Protein AF-A0A914DSR7-F1 (afdb_monomer)

Secondary structure (DSSP, 8-state):
--TTHHHHHHHHHHHHHHHTT--HHHHHHHTTTTTTHHHHHHH-SSHHHHHHHHHHHHHHS-HHHHHHHHHHHHHHHHHHHHTTT-----

InterPro domains:
  IPR024930 Skp domain superfamily [SSF111384] (8-86)
  IPR036397 Ribonuclease H superfamily [G3DSA:3.30.420.10] (23-90)

Foldseek 3Di:
DPDPPVVVVLVVVQVVCVVVVHDPVVSCVVVCNCVCVVVLCVVDVDPVRSVVVVVVVVVVPDVVVVVVVVVCVVVVVVQCVVVVNDDDPD

Structure (mmCIF, N/CA/C/O backbone):
data_AF-A0A914DSR7-F1
#
_entry.id   AF-A0A914DSR7-F1
#
loop_
_atom_site.group_PDB
_atom_site.id
_atom_site.type_symbol
_atom_site.label_atom_id
_atom_site.label_alt_id
_atom_site.label_comp_id
_atom_site.label_asym_id
_atom_site.label_entity_id
_atom_site.label_seq_id
_atom_site.pdbx_PDB_ins_code
_atom_site.Cartn_x
_atom_site.Cartn_y
_atom_site.Cartn_z
_atom_site.occupancy
_atom_site.B_iso_or_equiv
_atom_site.auth_seq_id
_atom_site.auth_comp_id
_atom_site.auth_asym_id
_atom_site.auth_atom_id
_atom_site.pdbx_PDB_model_num
ATOM 1 N N . MET A 1 1 ? -3.268 -3.289 24.275 1.00 44.66 1 MET A N 1
ATOM 2 C CA . MET A 1 1 ? -2.426 -2.436 23.406 1.00 44.66 1 MET A CA 1
ATOM 3 C C . MET A 1 1 ? -1.394 -3.316 22.690 1.00 44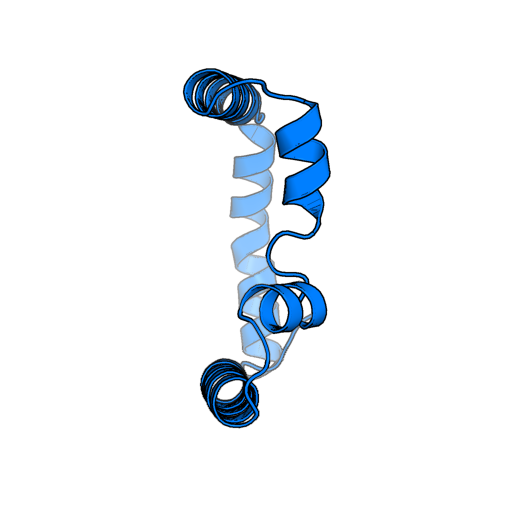.66 1 MET A C 1
ATOM 5 O O . MET A 1 1 ? -0.574 -3.870 23.404 1.00 44.66 1 MET A O 1
ATOM 9 N N . PRO A 1 2 ? -1.418 -3.516 21.350 1.00 38.22 2 PRO A N 1
ATOM 10 C CA . PRO A 1 2 ? -0.598 -4.568 20.716 1.00 38.22 2 PRO A CA 1
ATOM 11 C C . PRO A 1 2 ? 0.347 -4.120 19.572 1.00 38.22 2 PRO A C 1
ATOM 13 O O . PRO A 1 2 ? 0.803 -4.961 18.803 1.00 38.22 2 PRO A O 1
ATOM 16 N N . GLY A 1 3 ? 0.625 -2.820 19.404 1.00 40.12 3 GLY A N 1
ATOM 17 C CA . GLY A 1 3 ? 1.368 -2.308 18.234 1.00 40.12 3 GLY A CA 1
ATOM 18 C C . GLY A 1 3 ? 2.897 -2.234 18.372 1.00 40.12 3 GLY A C 1
ATOM 19 O O . GLY A 1 3 ? 3.603 -2.432 17.392 1.00 40.12 3 GLY A O 1
ATOM 20 N N . LYS A 1 4 ? 3.427 -1.975 19.576 1.00 41.19 4 LYS A N 1
ATOM 21 C CA . LYS A 1 4 ? 4.886 -1.889 19.810 1.00 41.19 4 LYS A CA 1
ATOM 22 C C . LYS A 1 4 ? 5.532 -3.264 20.019 1.00 41.19 4 LYS A C 1
ATOM 24 O O . LYS A 1 4 ? 6.645 -3.499 19.561 1.00 41.19 4 LYS A O 1
ATOM 29 N N . TYR A 1 5 ? 4.789 -4.176 20.645 1.00 41.47 5 TYR A N 1
ATOM 30 C CA . TYR A 1 5 ? 5.258 -5.505 21.041 1.00 41.47 5 TYR A CA 1
ATOM 31 C C . TYR A 1 5 ? 5.604 -6.390 19.843 1.00 41.47 5 TYR A C 1
ATOM 33 O O . TYR A 1 5 ? 6.667 -6.992 19.835 1.00 41.47 5 TYR A O 1
ATOM 41 N N . LYS A 1 6 ? 4.801 -6.356 18.770 1.00 47.88 6 LYS A N 1
ATOM 42 C CA . LYS A 1 6 ? 5.039 -7.199 17.590 1.00 47.88 6 LYS A CA 1
ATOM 43 C C . LYS A 1 6 ? 6.376 -6.915 16.900 1.00 47.88 6 LYS A C 1
ATOM 45 O O . LYS A 1 6 ? 7.004 -7.851 16.436 1.00 47.88 6 LYS A O 1
ATOM 50 N N . SER A 1 7 ? 6.841 -5.661 16.833 1.00 58.09 7 SER A N 1
ATOM 51 C CA . SER A 1 7 ? 8.125 -5.363 16.169 1.00 58.09 7 SER A CA 1
ATOM 52 C C . SER A 1 7 ? 9.340 -5.770 17.011 1.00 58.09 7 SER A C 1
ATOM 54 O O . SER A 1 7 ? 10.336 -6.229 16.462 1.00 58.09 7 SER A O 1
ATOM 56 N N . GLU A 1 8 ? 9.238 -5.649 18.336 1.00 67.56 8 GLU A N 1
ATOM 57 C CA . GLU A 1 8 ? 10.268 -6.073 19.292 1.00 67.56 8 GLU A CA 1
ATOM 58 C C . GLU A 1 8 ? 10.335 -7.601 19.393 1.00 67.56 8 GLU A C 1
ATOM 60 O O . GLU A 1 8 ? 11.412 -8.182 19.323 1.00 67.56 8 GLU A O 1
ATOM 65 N N . GLU A 1 9 ? 9.182 -8.266 19.478 1.00 70.31 9 GLU A N 1
ATOM 66 C CA . GLU A 1 9 ? 9.077 -9.727 19.456 1.00 70.31 9 GLU A CA 1
ATOM 67 C C . GLU A 1 9 ? 9.593 -10.301 18.137 1.00 70.31 9 GLU A C 1
ATOM 69 O O . GLU A 1 9 ? 10.390 -11.232 18.155 1.00 70.31 9 GLU A O 1
ATOM 74 N N . LEU A 1 10 ? 9.232 -9.708 16.992 1.00 67.31 10 LEU A N 1
ATOM 75 C CA . LEU A 1 10 ? 9.774 -10.121 15.695 1.00 67.31 10 LEU A CA 1
ATOM 76 C C . LEU A 1 10 ? 11.294 -9.946 15.635 1.00 67.31 10 LEU A C 1
ATOM 78 O O . LEU A 1 10 ? 11.988 -10.839 15.160 1.00 67.31 10 LEU A O 1
ATOM 82 N N . ARG A 1 11 ? 11.833 -8.833 16.149 1.00 75.06 11 ARG A N 1
ATOM 83 C CA . ARG A 1 11 ? 13.287 -8.626 16.236 1.00 75.06 11 ARG A CA 1
ATOM 84 C C . ARG A 1 11 ? 13.956 -9.685 17.109 1.00 75.06 11 ARG A C 1
ATOM 86 O O . ARG A 1 11 ? 14.967 -10.235 16.686 1.00 75.06 11 ARG A O 1
ATOM 93 N N . LYS A 1 12 ? 13.386 -10.006 18.274 1.00 82.19 12 LYS A N 1
ATOM 94 C CA . LYS A 1 12 ? 13.889 -11.069 19.161 1.00 82.19 12 LYS A CA 1
ATOM 95 C C . LYS A 1 12 ? 13.881 -12.429 18.470 1.00 82.19 12 LYS A C 1
ATOM 97 O O . LYS A 1 12 ? 14.917 -13.078 18.422 1.00 82.19 12 LYS A O 1
ATOM 102 N N . LEU A 1 13 ? 12.769 -12.798 17.836 1.00 79.06 13 LEU A N 1
ATOM 103 C CA . LEU A 1 13 ? 12.640 -14.059 17.104 1.00 79.06 13 LEU A CA 1
ATOM 104 C C . LEU A 1 13 ? 13.626 -14.163 15.930 1.00 79.06 13 LEU A C 1
ATOM 106 O O . LEU A 1 13 ? 14.136 -15.244 15.652 1.00 79.06 13 LEU A O 1
ATOM 110 N N . ILE A 1 14 ? 13.916 -13.051 15.244 1.00 76.62 14 ILE A N 1
ATOM 111 C CA . ILE A 1 14 ? 14.932 -12.998 14.181 1.00 76.62 14 ILE A CA 1
ATOM 112 C C . ILE A 1 14 ? 16.340 -13.193 14.763 1.00 76.62 14 ILE A C 1
ATOM 114 O O . ILE A 1 14 ? 17.137 -13.934 14.191 1.00 76.62 14 ILE A O 1
ATOM 118 N N . VAL A 1 15 ? 16.655 -12.548 15.891 1.00 83.00 15 VAL A N 1
ATOM 119 C CA . VAL A 1 15 ? 17.958 -12.682 16.565 1.00 83.00 15 VAL A CA 1
ATOM 120 C C . VAL A 1 15 ? 18.172 -14.108 17.075 1.00 83.00 15 VAL A C 1
ATOM 122 O O . VAL A 1 15 ? 19.228 -14.684 16.826 1.00 83.00 15 VAL A O 1
ATOM 125 N N . GLU A 1 16 ? 17.169 -14.704 17.718 1.00 87.19 16 GLU A N 1
ATOM 126 C CA . GLU A 1 16 ? 17.212 -16.090 18.202 1.00 87.19 16 GLU A CA 1
ATOM 127 C C . GLU A 1 16 ? 17.375 -17.089 17.050 1.00 87.19 16 GLU A C 1
ATOM 129 O O . GLU A 1 16 ? 18.194 -18.002 17.129 1.00 87.19 16 GLU A O 1
ATOM 134 N N . ALA A 1 17 ? 16.654 -16.895 15.941 1.00 81.56 17 ALA A N 1
ATOM 135 C CA . ALA A 1 17 ? 16.797 -17.739 14.758 1.00 81.56 17 ALA A CA 1
ATOM 136 C C . ALA A 1 17 ? 18.217 -17.664 14.164 1.00 81.56 17 ALA A C 1
ATOM 138 O O . ALA A 1 17 ? 18.816 -18.699 13.871 1.00 81.56 17 ALA A O 1
ATOM 139 N N . LYS A 1 18 ? 18.807 -16.462 14.084 1.00 82.62 18 LYS A N 1
ATOM 140 C CA . LYS A 1 18 ? 20.209 -16.288 13.661 1.00 82.62 18 LYS A CA 1
ATOM 141 C C . LYS A 1 18 ? 21.195 -16.976 14.609 1.00 82.62 18 LYS A C 1
ATOM 143 O O . LYS A 1 18 ? 22.152 -17.587 14.149 1.00 82.62 18 LYS A O 1
ATOM 148 N N . GLN A 1 19 ? 20.966 -16.907 15.922 1.00 85.94 19 GLN A N 1
ATOM 149 C CA . GLN A 1 19 ? 21.805 -17.582 16.923 1.00 85.94 19 GLN A CA 1
ATOM 150 C C . GLN A 1 19 ? 21.741 -19.112 16.816 1.00 85.94 19 GLN A C 1
ATOM 152 O O . GLN A 1 19 ? 22.735 -19.781 17.083 1.00 85.94 19 GLN A O 1
ATOM 157 N N . ARG A 1 20 ? 20.605 -19.666 16.373 1.00 86.44 20 ARG A N 1
ATOM 158 C CA . ARG A 1 20 ? 20.454 -21.096 16.043 1.00 86.44 20 ARG A CA 1
ATOM 159 C C . ARG A 1 20 ? 21.109 -21.499 14.717 1.00 86.44 20 ARG A C 1
ATOM 161 O O . ARG A 1 20 ? 21.051 -22.669 14.354 1.00 86.44 20 ARG A O 1
ATOM 168 N N . GLY A 1 21 ? 21.723 -20.556 14.001 1.00 85.62 21 GLY A N 1
ATOM 169 C CA . GLY A 1 21 ? 22.353 -20.797 12.705 1.00 85.62 21 GLY A CA 1
ATOM 170 C C . GLY A 1 21 ? 21.365 -20.897 11.541 1.00 85.62 21 GLY A C 1
ATOM 171 O O . GLY A 1 21 ? 21.751 -21.363 10.472 1.00 85.62 21 GLY A O 1
ATOM 172 N N . GLU A 1 22 ? 20.106 -20.476 11.721 1.00 83.44 22 GLU A N 1
ATOM 173 C CA . GLU A 1 22 ? 19.147 -20.400 10.613 1.00 83.44 22 GLU A CA 1
ATOM 174 C C . GLU A 1 22 ? 19.612 -19.352 9.596 1.00 83.44 22 GLU A C 1
ATOM 176 O O . GLU A 1 22 ? 20.073 -18.265 9.965 1.00 83.44 22 GLU A O 1
ATOM 181 N N . MET A 1 23 ? 19.479 -19.660 8.304 1.00 75.69 23 MET A N 1
ATOM 182 C CA . MET A 1 23 ? 19.854 -18.709 7.268 1.00 75.69 23 MET A CA 1
ATOM 183 C C . MET A 1 23 ? 18.812 -17.597 7.149 1.00 75.69 23 MET A C 1
ATOM 185 O O . MET A 1 23 ? 17.608 -17.815 7.284 1.00 75.69 23 MET A O 1
ATOM 189 N N . ASP A 1 24 ? 19.269 -16.397 6.786 1.00 69.94 24 ASP A N 1
ATOM 190 C CA . ASP A 1 24 ? 18.404 -15.223 6.601 1.00 69.94 24 ASP A CA 1
ATOM 191 C C . ASP A 1 24 ? 17.258 -15.468 5.601 1.00 69.94 24 ASP A C 1
ATOM 193 O O . ASP A 1 24 ? 16.190 -14.867 5.727 1.00 69.94 24 ASP A O 1
ATOM 197 N N . LYS A 1 25 ? 17.454 -16.380 4.639 1.00 63.00 25 LYS A N 1
ATOM 198 C CA . LYS A 1 25 ? 16.425 -16.802 3.678 1.00 63.00 25 LYS A CA 1
ATOM 199 C C . LYS A 1 25 ? 15.286 -17.575 4.351 1.00 63.00 25 LYS A C 1
ATOM 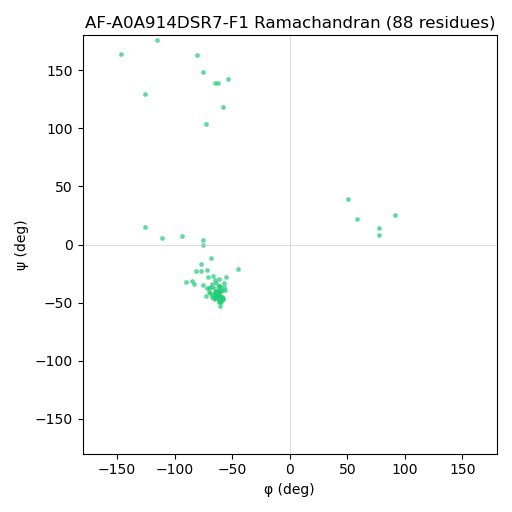201 O O . LYS A 1 25 ? 14.129 -17.236 4.129 1.00 63.00 25 LYS A O 1
ATOM 206 N N . ASP A 1 26 ? 15.606 -18.515 5.238 1.00 73.25 26 ASP A N 1
ATOM 207 C CA . ASP A 1 26 ? 14.621 -19.351 5.943 1.00 73.25 26 ASP A CA 1
ATOM 208 C C . ASP A 1 26 ? 13.789 -18.513 6.930 1.00 73.25 26 ASP A C 1
ATOM 210 O O . ASP A 1 26 ? 12.575 -18.688 7.080 1.00 73.25 26 ASP A O 1
ATOM 214 N N . ILE A 1 27 ? 14.437 -17.530 7.565 1.00 68.19 27 ILE A N 1
ATOM 215 C CA . ILE A 1 27 ? 13.783 -16.551 8.439 1.00 68.19 27 ILE A CA 1
ATOM 216 C C . ILE A 1 27 ? 12.827 -15.671 7.618 1.00 68.19 27 ILE A C 1
ATOM 218 O O . ILE A 1 27 ? 11.677 -15.473 8.015 1.00 68.19 27 ILE A O 1
ATOM 222 N N . ALA A 1 28 ? 13.264 -15.159 6.464 1.00 65.38 28 ALA A N 1
ATOM 223 C CA . ALA A 1 28 ? 12.436 -14.325 5.593 1.00 65.38 28 ALA A CA 1
ATOM 224 C C . ALA A 1 28 ? 11.219 -15.082 5.026 1.00 65.38 28 ALA A C 1
ATOM 226 O O . ALA A 1 28 ? 10.115 -14.527 4.997 1.00 65.38 28 ALA A O 1
ATOM 227 N N . GLU A 1 29 ? 11.387 -16.352 4.648 1.00 65.69 29 GLU A N 1
ATOM 228 C CA . GLU A 1 29 ? 10.314 -17.216 4.143 1.00 65.69 29 GLU A CA 1
ATOM 229 C C . GLU A 1 29 ? 9.225 -17.483 5.193 1.00 65.69 29 GLU A C 1
ATOM 231 O O . GLU A 1 29 ? 8.032 -17.331 4.891 1.00 65.69 29 GLU A O 1
ATOM 236 N N . ARG A 1 30 ? 9.615 -17.780 6.445 1.00 67.25 30 ARG A N 1
ATOM 237 C CA . ARG A 1 30 ? 8.690 -17.976 7.582 1.00 67.25 30 ARG A CA 1
ATOM 238 C C . ARG A 1 30 ? 7.777 -16.768 7.801 1.00 67.25 30 ARG A C 1
ATOM 240 O O . ARG A 1 30 ? 6.594 -16.934 8.085 1.00 67.25 30 ARG A O 1
ATOM 247 N N . TYR A 1 31 ? 8.311 -15.559 7.636 1.00 64.44 31 TYR A N 1
ATOM 248 C CA . TYR A 1 31 ? 7.556 -14.309 7.781 1.00 64.44 31 TYR A CA 1
ATOM 249 C C . TYR A 1 31 ? 6.986 -13.775 6.473 1.00 64.44 31 TYR A C 1
ATOM 251 O O . TYR A 1 31 ? 6.436 -12.673 6.447 1.00 64.44 31 TYR A O 1
ATOM 259 N N . HIS A 1 32 ? 7.096 -14.548 5.391 1.00 60.56 32 HIS A N 1
ATOM 260 C CA . HIS A 1 32 ? 6.563 -14.192 4.083 1.00 60.56 32 HIS A CA 1
ATOM 261 C C . HIS A 1 32 ? 7.115 -12.866 3.538 1.00 60.56 32 HIS A C 1
ATOM 263 O O . HIS A 1 32 ? 6.512 -12.233 2.665 1.00 60.56 32 HIS A O 1
ATOM 269 N N . CYS A 1 33 ? 8.279 -12.455 4.044 1.00 50.78 33 CYS A N 1
ATOM 270 C CA . CYS A 1 33 ? 8.992 -11.281 3.590 1.00 50.78 33 CYS A CA 1
ATOM 271 C C . CYS A 1 33 ? 9.582 -11.615 2.218 1.00 50.78 33 CYS A C 1
ATOM 273 O O . CYS A 1 33 ? 10.538 -12.376 2.116 1.00 50.78 33 CYS A O 1
ATOM 275 N N . GLY A 1 34 ? 8.970 -11.099 1.150 1.00 55.50 34 GLY A N 1
ATOM 276 C CA . GLY A 1 34 ? 9.431 -11.356 -0.216 1.00 55.50 34 GLY A CA 1
ATOM 277 C C . GLY A 1 34 ? 8.795 -12.560 -0.913 1.00 55.50 34 GLY A C 1
ATOM 278 O O . GLY A 1 34 ? 9.388 -13.062 -1.861 1.00 55.50 34 GLY A O 1
ATOM 279 N N . LYS A 1 35 ? 7.577 -12.976 -0.525 1.00 58.50 35 LYS A N 1
ATOM 280 C CA . LYS A 1 35 ? 6.803 -14.065 -1.169 1.00 58.50 35 LYS A CA 1
ATOM 281 C C . LYS A 1 35 ? 6.756 -14.058 -2.707 1.00 58.50 35 LYS A C 1
ATOM 283 O O . LYS A 1 35 ? 6.516 -15.102 -3.298 1.00 58.50 35 LYS A O 1
ATOM 288 N N . ASN A 1 36 ? 7.020 -12.917 -3.343 1.00 62.53 36 ASN A N 1
ATOM 289 C CA . ASN A 1 36 ? 6.945 -12.747 -4.793 1.00 62.53 36 ASN A CA 1
ATOM 290 C C . ASN A 1 36 ? 8.327 -12.551 -5.447 1.00 62.53 36 ASN A C 1
ATOM 292 O O . ASN A 1 36 ? 8.404 -12.255 -6.634 1.00 62.53 36 ASN A O 1
ATOM 296 N N . GLN A 1 37 ? 9.433 -12.664 -4.701 1.00 62.12 37 GLN A N 1
ATOM 297 C CA . GLN A 1 37 ? 10.772 -12.362 -5.224 1.00 62.12 37 GLN A CA 1
ATOM 298 C C . GLN A 1 37 ? 11.173 -13.280 -6.380 1.00 62.12 37 GLN A C 1
ATOM 300 O O . GLN A 1 37 ? 11.747 -12.802 -7.354 1.00 62.12 37 GLN A O 1
ATOM 305 N N . GLU A 1 38 ? 10.842 -14.5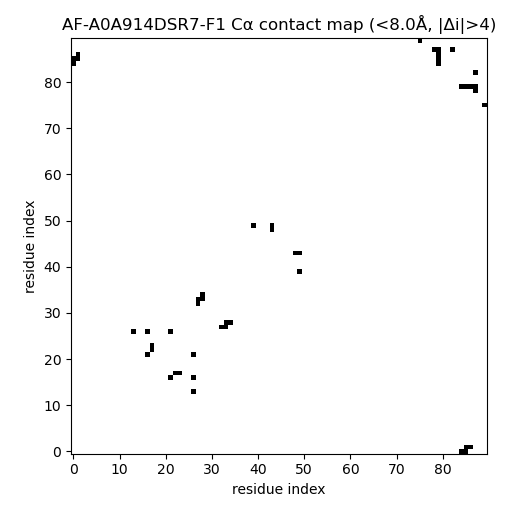69 -6.303 1.00 64.88 38 GLU A N 1
ATOM 306 C CA . GLU A 1 38 ? 11.182 -15.532 -7.352 1.00 64.88 38 GLU A CA 1
ATOM 307 C C . GLU A 1 38 ? 10.339 -15.316 -8.620 1.00 64.88 38 GLU A C 1
ATOM 309 O O . GLU A 1 38 ? 10.854 -15.379 -9.732 1.00 64.88 38 GLU A O 1
ATOM 314 N N . GLU A 1 39 ? 9.061 -14.961 -8.469 1.00 68.56 39 GLU A N 1
ATOM 315 C CA . GLU A 1 39 ? 8.188 -14.584 -9.587 1.00 68.56 39 GLU A CA 1
ATOM 316 C C . GLU A 1 39 ? 8.674 -13.296 -10.270 1.00 68.56 39 GLU A C 1
ATOM 318 O O . GLU A 1 39 ? 8.791 -13.235 -11.494 1.00 68.56 39 GLU A O 1
ATOM 323 N N . ILE A 1 40 ? 9.047 -12.288 -9.478 1.00 68.50 40 ILE A N 1
ATOM 324 C CA . ILE A 1 40 ? 9.618 -11.029 -9.970 1.00 68.50 40 ILE A CA 1
ATOM 325 C C . ILE A 1 40 ? 10.951 -11.286 -10.687 1.00 68.50 40 ILE A C 1
ATOM 327 O O . ILE A 1 40 ? 11.194 -10.723 -11.753 1.00 68.50 40 ILE A O 1
ATOM 331 N N . ARG A 1 41 ? 11.798 -12.168 -10.145 1.00 68.75 41 ARG A N 1
ATOM 332 C CA . ARG A 1 41 ? 13.089 -12.536 -10.741 1.00 68.75 41 ARG A CA 1
ATOM 333 C C . ARG A 1 41 ? 12.936 -13.302 -12.055 1.00 68.75 41 ARG A C 1
ATOM 335 O O . ARG A 1 41 ? 13.757 -13.124 -12.946 1.00 68.75 41 ARG A O 1
ATOM 342 N N . ARG A 1 42 ? 11.899 -14.132 -12.193 1.00 74.81 42 ARG A N 1
ATOM 343 C CA . ARG A 1 42 ? 11.574 -14.817 -13.458 1.00 74.81 42 ARG A CA 1
ATOM 344 C C . ARG A 1 42 ? 11.033 -13.861 -14.518 1.00 74.81 42 ARG A C 1
ATOM 346 O O . ARG A 1 42 ? 11.191 -14.128 -15.704 1.00 74.81 42 ARG A O 1
ATOM 353 N N . LYS A 1 43 ? 10.391 -12.769 -14.095 1.00 81.12 43 LYS A N 1
ATOM 354 C CA . LYS A 1 43 ? 9.754 -11.794 -14.986 1.00 81.12 43 LYS A CA 1
ATOM 355 C C . LYS A 1 43 ? 10.715 -10.731 -15.521 1.00 81.12 43 LYS A C 1
ATOM 357 O O . LYS A 1 43 ? 10.504 -10.255 -16.629 1.00 81.12 43 LYS A O 1
ATOM 362 N N . PHE A 1 44 ? 11.743 -10.358 -14.759 1.00 86.44 44 PHE A N 1
ATOM 363 C CA . PHE A 1 44 ? 12.661 -9.280 -15.128 1.00 86.44 44 PHE A CA 1
ATOM 364 C C . PHE A 1 44 ? 14.111 -9.749 -15.105 1.00 86.44 44 PHE A C 1
ATOM 366 O O . PHE A 1 44 ? 14.591 -10.290 -14.108 1.00 86.44 44 PHE A O 1
ATOM 373 N N . SER A 1 45 ? 14.830 -9.487 -16.194 1.00 84.06 45 SER A N 1
ATOM 374 C CA . SER A 1 45 ? 16.201 -9.976 -16.373 1.00 84.06 45 SER A CA 1
ATOM 375 C C . SER A 1 45 ? 17.230 -9.106 -15.648 1.00 84.06 45 SER A C 1
ATOM 377 O O . SER A 1 45 ? 18.332 -9.557 -15.340 1.00 84.06 45 SER A O 1
ATOM 379 N N . ASN A 1 46 ? 16.890 -7.844 -15.362 1.00 87.94 46 ASN A N 1
ATOM 380 C CA . ASN A 1 46 ? 17.754 -6.923 -14.631 1.00 87.94 46 ASN A CA 1
ATOM 381 C C . ASN A 1 46 ? 16.959 -5.943 -13.749 1.00 87.94 46 ASN A C 1
ATOM 383 O O . ASN A 1 46 ? 15.754 -5.745 -13.905 1.00 87.94 46 ASN A O 1
ATOM 387 N N . LYS A 1 47 ? 17.662 -5.299 -12.808 1.00 86.38 47 LYS A N 1
ATOM 388 C CA . LYS A 1 47 ? 17.058 -4.373 -11.837 1.00 86.38 47 LYS A CA 1
ATOM 389 C C . LYS A 1 47 ? 16.452 -3.124 -12.485 1.00 86.38 47 LYS A C 1
ATOM 391 O O . LYS A 1 47 ? 15.454 -2.621 -11.979 1.00 86.38 47 LYS A O 1
ATOM 396 N N . ASN A 1 48 ? 17.030 -2.633 -13.582 1.00 90.94 48 ASN A N 1
ATOM 397 C CA . ASN A 1 48 ? 16.540 -1.430 -14.260 1.00 90.94 48 ASN A CA 1
ATOM 398 C C . ASN A 1 48 ? 15.198 -1.696 -14.950 1.00 90.94 48 ASN A C 1
ATOM 400 O O . ASN A 1 48 ? 14.311 -0.850 -14.921 1.00 90.94 48 ASN A O 1
ATOM 404 N N . GLU A 1 49 ? 15.032 -2.888 -15.520 1.00 89.31 49 GLU A N 1
ATOM 405 C CA . GLU A 1 49 ? 13.782 -3.344 -16.123 1.00 89.31 49 GLU A CA 1
ATOM 406 C C . GLU A 1 49 ? 12.663 -3.448 -15.080 1.00 89.31 49 GLU A C 1
A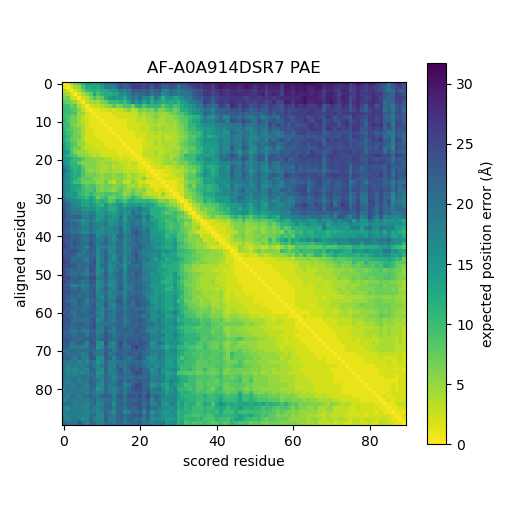TOM 408 O O . GLU A 1 49 ? 11.575 -2.911 -15.287 1.00 89.31 49 GLU A O 1
ATOM 413 N N . LEU A 1 50 ? 12.965 -4.045 -13.921 1.00 89.50 50 LEU A N 1
ATOM 414 C CA . LEU A 1 50 ? 12.050 -4.082 -12.781 1.00 89.50 50 LEU A CA 1
ATOM 415 C C . LEU A 1 50 ? 11.665 -2.668 -12.327 1.00 89.50 50 LEU A C 1
ATOM 417 O O . LEU A 1 50 ? 10.489 -2.386 -12.111 1.00 89.50 50 LEU A O 1
ATOM 421 N N . PHE A 1 51 ? 12.644 -1.774 -12.178 1.00 90.50 51 PHE A N 1
ATOM 422 C CA . PHE A 1 51 ? 12.385 -0.410 -11.726 1.00 90.50 51 PHE A CA 1
ATOM 423 C C . PHE A 1 51 ? 11.506 0.361 -12.716 1.00 90.50 51 PHE A C 1
ATOM 425 O O . PHE A 1 51 ? 10.548 1.007 -12.301 1.00 90.50 51 PHE A O 1
ATOM 432 N N . ARG A 1 52 ? 11.763 0.224 -14.023 1.00 93.12 52 ARG A N 1
ATOM 433 C CA . ARG A 1 52 ? 10.934 0.838 -15.066 1.00 93.12 52 ARG A CA 1
ATOM 434 C C . ARG A 1 52 ? 9.495 0.324 -15.016 1.00 93.12 52 ARG A C 1
ATOM 436 O O . ARG A 1 52 ? 8.572 1.131 -15.011 1.00 93.12 52 ARG A O 1
ATOM 443 N N . ALA A 1 53 ? 9.302 -0.991 -14.898 1.00 90.31 53 ALA A N 1
ATOM 444 C CA . ALA A 1 53 ? 7.969 -1.578 -14.771 1.00 90.31 53 ALA A CA 1
ATOM 445 C C . ALA A 1 53 ? 7.238 -1.085 -13.511 1.00 90.31 53 ALA A C 1
ATOM 447 O O . ALA A 1 53 ? 6.051 -0.775 -13.562 1.00 90.31 53 ALA A O 1
ATOM 448 N N . LEU A 1 54 ? 7.947 -0.946 -12.386 1.00 91.62 54 LEU A N 1
ATOM 449 C CA . LEU A 1 54 ? 7.378 -0.369 -11.166 1.00 91.62 54 LEU A CA 1
ATOM 450 C C . LEU A 1 54 ? 6.957 1.090 -11.361 1.00 91.62 54 LEU A C 1
ATOM 452 O O . LEU A 1 54 ? 5.887 1.467 -10.897 1.00 91.62 54 LEU A O 1
ATOM 456 N N . GLN A 1 55 ? 7.763 1.904 -12.047 1.00 94.25 55 GLN A N 1
ATOM 457 C CA . GLN A 1 55 ? 7.408 3.294 -12.348 1.00 94.25 55 GLN A CA 1
ATOM 458 C C . GLN A 1 55 ? 6.187 3.384 -13.270 1.00 94.25 55 GLN A C 1
ATOM 460 O O . GLN A 1 55 ? 5.312 4.218 -13.044 1.00 94.25 55 GLN A O 1
ATOM 465 N N . GLU A 1 56 ? 6.106 2.527 -14.287 1.00 94.56 56 GLU A N 1
ATOM 466 C CA . GLU A 1 56 ? 4.955 2.459 -15.192 1.00 94.56 56 GLU A CA 1
ATOM 467 C C . GLU A 1 56 ? 3.670 2.091 -14.443 1.00 94.56 56 GLU A C 1
ATOM 469 O O . GLU A 1 56 ? 2.672 2.804 -14.560 1.00 94.56 56 GLU A O 1
ATOM 474 N N . GLU A 1 57 ? 3.694 1.035 -13.623 1.00 93.56 57 GLU A N 1
ATOM 475 C CA . GLU A 1 57 ? 2.525 0.646 -12.825 1.00 93.56 57 GLU A CA 1
ATOM 476 C C . GLU A 1 57 ? 2.173 1.697 -11.770 1.00 93.56 57 GLU A C 1
ATOM 478 O O . GLU A 1 57 ? 0.996 1.981 -11.561 1.00 93.56 57 GLU A O 1
ATOM 483 N N . TRP A 1 58 ? 3.172 2.329 -11.144 1.00 93.12 58 TRP A N 1
ATOM 484 C CA . TRP A 1 58 ? 2.954 3.423 -10.197 1.00 93.12 58 TRP A CA 1
ATOM 485 C C . TRP A 1 58 ? 2.202 4.588 -10.843 1.00 93.12 58 TRP A C 1
ATOM 487 O O . TRP A 1 58 ? 1.224 5.083 -10.286 1.00 93.12 58 TRP A O 1
ATOM 497 N N . ASN A 1 59 ? 2.609 4.982 -12.050 1.00 94.56 59 ASN A N 1
ATOM 498 C CA . ASN A 1 59 ? 1.959 6.052 -12.805 1.00 94.56 59 ASN A CA 1
ATOM 499 C C . ASN A 1 59 ? 0.581 5.649 -13.351 1.00 94.56 59 ASN A C 1
ATOM 501 O O . ASN A 1 59 ? -0.238 6.519 -13.642 1.00 94.56 59 ASN A O 1
ATOM 505 N N . ARG A 1 60 ? 0.308 4.345 -13.490 1.00 96.06 60 ARG A N 1
ATOM 506 C CA . ARG A 1 60 ? -0.997 3.829 -13.923 1.00 96.06 60 ARG A CA 1
ATOM 507 C C . ARG A 1 60 ? -2.047 3.866 -12.810 1.00 96.06 60 ARG A C 1
ATOM 509 O O . ARG A 1 60 ? -3.234 3.775 -13.117 1.00 96.06 60 ARG A O 1
ATOM 516 N N . ILE A 1 61 ? -1.653 4.002 -11.540 1.00 93.75 61 ILE A N 1
ATOM 517 C CA . ILE A 1 61 ? -2.603 4.056 -10.421 1.00 93.75 61 ILE A CA 1
ATOM 518 C C . ILE A 1 61 ? -3.573 5.232 -10.636 1.00 93.75 61 ILE A C 1
ATOM 520 O O . ILE A 1 61 ? -3.139 6.386 -10.645 1.00 93.75 61 ILE A O 1
ATOM 524 N N . PRO A 1 62 ? -4.890 4.978 -10.772 1.00 95.56 62 PRO A N 1
ATOM 525 C CA . PRO A 1 62 ? -5.852 6.050 -10.978 1.00 95.56 62 PRO A CA 1
ATOM 526 C C . PRO A 1 62 ? -5.881 7.003 -9.785 1.00 95.56 62 PRO A C 1
ATOM 528 O O . PRO A 1 62 ? -5.912 6.573 -8.629 1.00 95.56 62 PRO A O 1
ATOM 531 N N . VAL A 1 63 ? -5.959 8.305 -10.060 1.00 95.06 63 VAL A N 1
ATOM 532 C CA . VAL A 1 63 ? -6.055 9.336 -9.014 1.00 95.06 63 VAL A CA 1
ATOM 533 C C . VAL A 1 63 ? -7.269 9.099 -8.110 1.00 95.06 63 VAL A C 1
ATOM 535 O O . VAL A 1 63 ? -7.201 9.339 -6.906 1.00 95.06 63 VAL A O 1
ATOM 538 N N . ASP A 1 64 ? -8.364 8.568 -8.650 1.00 95.44 64 ASP A N 1
ATOM 539 C CA . ASP A 1 64 ? -9.571 8.284 -7.871 1.00 95.44 64 ASP A CA 1
ATOM 540 C C . ASP A 1 64 ? -9.365 7.171 -6.834 1.00 95.44 64 ASP A C 1
ATOM 542 O O . ASP A 1 64 ? -9.966 7.218 -5.762 1.00 95.44 64 ASP A O 1
ATOM 546 N N . THR A 1 65 ? -8.437 6.237 -7.071 1.00 93.56 65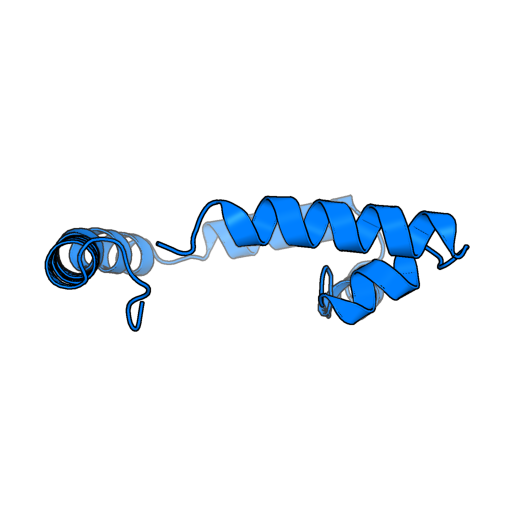 THR A N 1
ATOM 547 C CA . THR A 1 65 ? -8.010 5.262 -6.057 1.00 93.56 65 THR A CA 1
ATOM 548 C C . THR A 1 65 ? -7.381 5.971 -4.855 1.00 93.56 65 THR A C 1
ATOM 550 O O . THR A 1 65 ? -7.678 5.639 -3.705 1.00 93.56 65 THR A O 1
ATOM 553 N N . LEU A 1 66 ? -6.546 6.986 -5.105 1.00 93.06 66 LEU A N 1
ATOM 554 C CA . LEU A 1 66 ? -5.915 7.786 -4.051 1.00 93.06 66 LEU A CA 1
ATOM 555 C C . LEU A 1 66 ? -6.938 8.667 -3.325 1.00 93.06 66 LEU A C 1
ATOM 557 O O . LEU A 1 66 ? -6.921 8.734 -2.094 1.00 93.06 66 LEU A O 1
ATOM 561 N N . LYS A 1 67 ? -7.875 9.285 -4.056 1.00 95.00 67 LYS A N 1
ATOM 562 C CA . LYS A 1 67 ? -8.978 10.049 -3.451 1.00 95.00 67 LYS A CA 1
ATOM 563 C C . LYS A 1 67 ? -9.838 9.165 -2.553 1.00 95.00 67 LYS A C 1
ATOM 565 O O . LYS A 1 67 ? -10.029 9.499 -1.388 1.00 95.00 67 LYS A O 1
ATOM 570 N N . GLY A 1 68 ? -10.263 7.998 -3.036 1.00 95.31 68 GLY A N 1
ATOM 571 C CA . GLY A 1 68 ? -11.050 7.048 -2.248 1.00 95.31 68 GLY A CA 1
ATOM 572 C C . GLY A 1 68 ? -10.308 6.567 -0.997 1.00 95.31 68 GLY A C 1
ATOM 573 O O . GLY A 1 68 ? -10.907 6.404 0.073 1.00 95.31 68 GLY A O 1
ATOM 574 N N . PHE A 1 69 ? -8.982 6.405 -1.083 1.00 93.62 69 PHE A N 1
ATOM 575 C CA . PHE A 1 69 ? -8.155 6.145 0.091 1.00 93.62 69 PHE A CA 1
ATOM 576 C C . PHE A 1 69 ? -8.244 7.293 1.104 1.00 93.62 69 PHE A C 1
ATOM 578 O O . PHE A 1 69 ? -8.599 7.036 2.260 1.00 93.62 69 PHE A O 1
ATOM 585 N N . MET A 1 70 ? -8.007 8.538 0.677 1.00 95.44 70 MET A N 1
ATOM 586 C CA . MET A 1 70 ? -8.085 9.729 1.535 1.00 95.44 70 MET A CA 1
ATOM 587 C C . MET 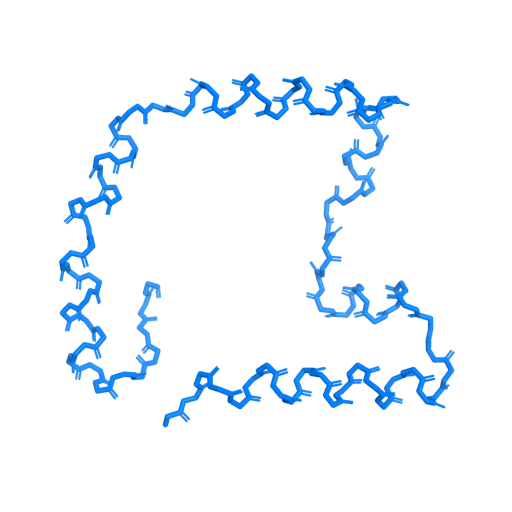A 1 70 ? -9.475 9.909 2.156 1.00 95.44 70 MET A C 1
ATOM 589 O O . MET A 1 70 ? -9.589 10.104 3.365 1.00 95.44 70 MET A O 1
ATOM 593 N N . GLU A 1 71 ? -10.540 9.752 1.374 1.00 96.12 71 GLU A N 1
ATOM 594 C CA . GLU A 1 71 ? -11.929 9.815 1.844 1.00 96.12 71 GLU A CA 1
ATOM 595 C C . GLU A 1 71 ? -12.248 8.725 2.879 1.00 96.12 71 GLU A C 1
ATOM 597 O O . GLU A 1 71 ? -13.084 8.902 3.772 1.00 96.12 71 GLU A O 1
ATOM 602 N N . SER A 1 72 ? -11.572 7.574 2.804 1.00 96.31 72 SER A N 1
ATOM 603 C CA . SER A 1 72 ? -11.730 6.500 3.786 1.00 96.31 72 SER A CA 1
ATOM 604 C C . SER A 1 72 ? -11.000 6.767 5.108 1.00 96.31 72 SER A C 1
ATOM 606 O O . SER A 1 72 ? -11.399 6.210 6.138 1.00 96.31 72 SER A O 1
ATOM 608 N N . MET A 1 73 ? -9.975 7.628 5.122 1.00 96.06 73 MET A N 1
ATOM 609 C CA . MET A 1 73 ? -9.113 7.845 6.290 1.00 96.06 73 MET A CA 1
ATOM 610 C C . MET A 1 73 ? -9.878 8.302 7.538 1.00 96.06 73 MET A C 1
ATOM 612 O O . MET A 1 73 ? -9.703 7.667 8.583 1.00 96.06 73 MET A O 1
ATOM 616 N N . PRO A 1 74 ? -10.795 9.291 7.481 1.00 96.56 74 PRO A N 1
ATOM 617 C CA . PRO A 1 74 ? -11.571 9.684 8.657 1.00 96.56 74 PRO A CA 1
ATOM 618 C C . PRO A 1 74 ? -12.369 8.526 9.271 1.00 96.56 74 PRO A C 1
ATOM 620 O O . PRO A 1 74 ? -12.467 8.414 10.493 1.00 96.56 74 PRO A O 1
ATOM 623 N N . ARG A 1 75 ? -12.914 7.619 8.446 1.00 96.31 75 ARG A N 1
ATOM 624 C CA . ARG A 1 75 ? -13.658 6.441 8.926 1.00 96.31 75 ARG A CA 1
ATOM 625 C C . ARG A 1 75 ? -12.741 5.421 9.601 1.00 96.31 75 ARG A C 1
ATOM 627 O O . ARG A 1 75 ? -13.120 4.881 10.641 1.00 96.31 75 ARG A O 1
ATOM 634 N N . ARG A 1 76 ? -11.544 5.183 9.052 1.00 96.69 76 ARG A N 1
ATOM 635 C CA . ARG A 1 76 ? -10.524 4.309 9.664 1.00 96.69 76 ARG A CA 1
ATOM 636 C C . ARG A 1 76 ? -10.069 4.868 11.012 1.00 96.69 76 ARG A C 1
ATOM 638 O O . ARG A 1 76 ? -10.068 4.144 12.002 1.00 96.69 76 ARG A O 1
ATOM 645 N N . MET A 1 77 ? -9.803 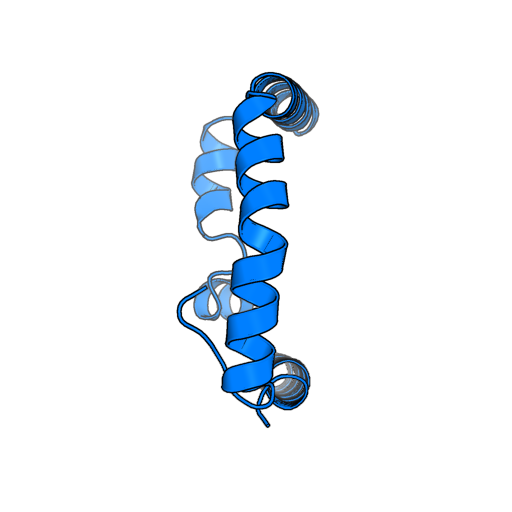6.173 11.084 1.00 96.00 77 MET A N 1
ATOM 646 C CA . MET A 1 77 ? -9.397 6.838 12.328 1.00 96.00 77 MET A CA 1
ATOM 647 C C . MET A 1 77 ? -10.486 6.769 13.402 1.00 96.00 77 MET A C 1
ATOM 649 O O . MET A 1 77 ? -10.203 6.404 14.541 1.00 96.00 77 MET A O 1
ATOM 653 N N . LYS A 1 78 ? -11.755 7.006 13.041 1.00 96.38 78 LYS A N 1
ATOM 654 C CA . LYS A 1 78 ? -12.888 6.811 13.964 1.00 96.38 78 LYS A CA 1
ATOM 655 C C . LYS A 1 78 ? -12.970 5.372 14.484 1.00 96.38 78 LYS A C 1
ATOM 657 O O . LYS A 1 78 ? -13.256 5.173 15.664 1.00 96.38 78 LYS A O 1
ATOM 662 N N . ALA A 1 79 ? -12.700 4.374 13.639 1.00 96.25 79 ALA A N 1
ATOM 663 C CA . ALA A 1 79 ? -12.674 2.974 14.060 1.00 96.25 79 ALA A CA 1
ATOM 664 C C . ALA A 1 79 ? -11.556 2.704 15.079 1.00 96.25 79 ALA A C 1
ATOM 666 O O . ALA A 1 79 ? -11.809 2.041 16.081 1.00 96.25 79 ALA A O 1
ATOM 667 N N . VAL A 1 80 ? -10.363 3.272 14.875 1.00 96.00 80 VAL A N 1
ATOM 668 C CA . VAL A 1 80 ? -9.232 3.158 15.814 1.00 96.00 80 VAL A CA 1
ATOM 669 C C . VAL A 1 80 ? -9.552 3.829 17.152 1.00 96.00 80 VAL A C 1
ATOM 671 O O . VAL A 1 80 ? -9.297 3.243 18.204 1.00 96.00 80 VAL A O 1
ATOM 674 N N . ILE A 1 81 ? -10.163 5.019 17.131 1.00 96.88 81 ILE A N 1
ATOM 675 C CA . ILE A 1 81 ? -10.585 5.733 18.348 1.00 96.88 81 ILE A CA 1
ATOM 676 C C . ILE A 1 81 ? -11.619 4.907 19.120 1.00 96.88 81 ILE A C 1
ATOM 678 O O . ILE A 1 81 ? -11.449 4.673 20.316 1.00 96.88 81 ILE A O 1
ATOM 682 N N . LYS A 1 82 ? -12.658 4.401 18.439 1.00 95.56 82 LYS A N 1
ATOM 683 C CA . LYS A 1 82 ? -13.678 3.534 19.053 1.00 95.56 82 LYS A CA 1
ATOM 684 C C . LYS A 1 82 ? -13.060 2.263 19.632 1.00 95.56 82 LYS A C 1
ATOM 686 O O . LYS A 1 82 ? -13.436 1.830 20.718 1.00 95.56 82 LYS A O 1
ATOM 691 N N . ALA A 1 83 ? -12.093 1.693 18.923 1.00 95.44 83 ALA A N 1
ATOM 692 C CA . ALA A 1 83 ? -11.340 0.540 19.375 1.00 95.44 83 ALA A CA 1
ATOM 693 C C . ALA A 1 83 ? -10.299 0.891 20.446 1.00 95.44 83 A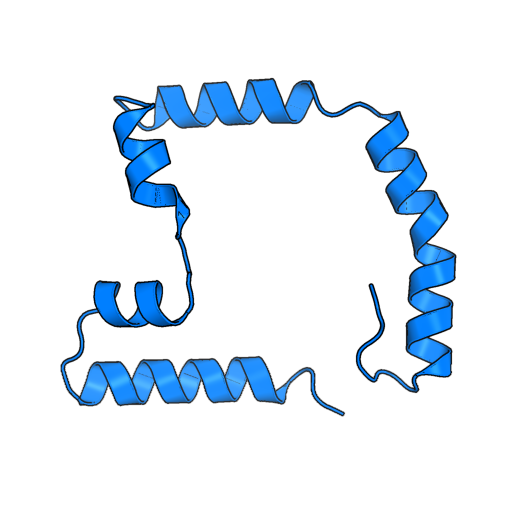LA A C 1
ATOM 695 O O . ALA A 1 83 ? -9.555 0.002 20.812 1.00 95.44 83 ALA A O 1
ATOM 696 N N . LYS A 1 84 ? -10.189 2.131 20.950 1.00 94.25 84 LYS A N 1
ATOM 697 C CA . LYS A 1 84 ? -9.163 2.552 21.930 1.00 94.25 84 LYS A CA 1
ATOM 698 C C . LYS A 1 84 ? -7.733 2.173 21.505 1.00 94.25 84 LYS A C 1
ATOM 700 O O . LYS A 1 84 ? -6.927 1.726 22.320 1.00 94.25 84 LYS A O 1
ATOM 705 N N . GLY A 1 85 ? -7.433 2.298 20.212 1.00 87.50 85 GLY A N 1
ATOM 706 C CA . GLY A 1 85 ? -6.131 1.944 19.640 1.00 87.50 85 GLY A CA 1
ATOM 707 C C . GLY A 1 85 ? -5.896 0.442 19.431 1.00 87.50 85 GLY A C 1
ATOM 708 O O . GLY A 1 85 ? -4.775 0.044 19.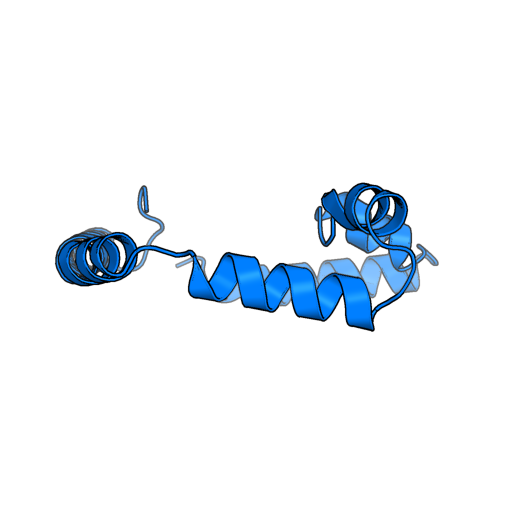114 1.00 87.50 85 GLY A O 1
ATOM 709 N N . TYR A 1 86 ? -6.910 -0.407 19.618 1.00 89.62 86 TYR A N 1
ATOM 710 C CA . TYR A 1 86 ? -6.838 -1.831 19.284 1.00 89.62 86 TYR A CA 1
ATOM 711 C C . TYR A 1 86 ? -7.062 -2.078 17.777 1.00 89.62 86 TYR A C 1
ATOM 713 O O . TYR A 1 86 ? -7.553 -1.185 17.078 1.00 89.62 86 TYR A O 1
ATOM 721 N N . PRO A 1 87 ? -6.683 -3.267 17.256 1.00 92.12 87 PRO A N 1
ATOM 722 C CA . PRO A 1 87 ? -6.839 -3.602 15.844 1.00 92.12 87 PRO A CA 1
ATOM 723 C C . PRO A 1 87 ? -8.273 -3.416 15.350 1.00 92.12 87 PRO A C 1
ATOM 725 O O . PRO A 1 87 ? -9.236 -3.714 16.057 1.00 92.12 87 PRO A O 1
ATOM 728 N N . THR A 1 88 ? -8.398 -2.943 14.115 1.00 93.94 88 THR A N 1
ATOM 729 C CA . THR A 1 88 ? -9.684 -2.771 13.436 1.00 93.94 88 THR A CA 1
ATOM 730 C C . THR A 1 88 ? -9.754 -3.697 12.224 1.00 93.94 88 THR A C 1
ATOM 732 O O . THR A 1 88 ? -8.783 -4.374 11.905 1.00 93.94 88 THR A O 1
ATOM 735 N N . LYS A 1 89 ? -10.897 -3.730 11.532 1.00 90.75 89 LYS A N 1
ATOM 736 C CA . LYS A 1 89 ? -11.046 -4.481 10.272 1.00 90.75 89 LYS A CA 1
ATOM 737 C C . LYS A 1 89 ? -10.250 -3.901 9.089 1.00 90.75 89 LYS A C 1
ATOM 739 O O . LYS A 1 89 ? -10.242 -4.514 8.028 1.00 90.75 89 LYS A O 1
ATOM 744 N N . TYR A 1 90 ? -9.719 -2.686 9.245 1.00 88.12 90 TYR A N 1
ATOM 745 C CA . TYR A 1 90 ? -8.915 -1.975 8.249 1.00 88.12 90 TYR A CA 1
ATOM 746 C C . TYR A 1 90 ? -7.427 -2.124 8.530 1.00 88.12 90 TYR A C 1
ATOM 748 O O . TYR A 1 90 ? -7.083 -2.269 9.728 1.00 88.12 90 TYR A O 1
#

pLDDT: mean 80.82, std 16.09, range [38.22, 96.88]

Radius of gyration: 18.96 Å; Cα contacts (8 Å, |Δi|>4): 24; chains: 1; bounding box: 36×31×40 Å

Sequence (90 aa):
MPGKYKSEELRKLIVEAKQRGEMDKDIAERYHCGKNQEEIRRKFSNKNELFRALQEEWNRIPVDTLKGFMESMPRRMKAVIKAKGYPTKY

Organism: NCBI:txid290746

Mean predicted aligned error: 12.65 Å

Solvent-accessible surface area (backbone atoms only — not comparable to full-atom values): 5388 Å² total; per-residue (Å²): 131,71,78,67,57,56,60,54,51,50,51,50,54,52,52,54,40,48,75,73,67,50,51,73,66,61,58,30,57,75,69,51,60,63,81,54,51,69,62,52,54,75,74,31,95,46,71,67,57,46,50,51,54,50,52,52,54,59,70,62,56,56,66,64,60,54,49,54,50,58,71,43,44,65,59,53,51,50,47,30,57,75,45,73,64,36,91,59,101,115